Protein AF-A0A317JQ89-F1 (afdb_monomer)

Sequence (69 aa):
MANEEKYIIDLHDTNPDQVLTTLQPYVHILYLEYGKDKKPTRLAYTTDTDQCAPVNNLLAAHHLSSTRA

Solvent-accessible surface area (backbone atoms only — not comparable to full-atom values): 3994 Å² total; per-residue (Å²): 138,81,69,65,47,40,33,35,31,67,29,81,90,52,64,43,70,59,51,51,66,68,42,52,88,59,37,50,78,74,50,75,42,64,43,98,85,72,43,58,34,32,44,31,30,30,30,45,72,89,36,48,63,63,50,51,53,56,31,49,78,62,78,38,63,72,43,81,103

Foldseek 3Di:
DFPFWKKKKFCQQFQVVVLCVVCVVFWAWDDFDADPVRGTGMTMTTGGPVSPVVNQVSQVVGVMDIDTD

Nearest PDB structures (foldseek):
  8y0x-assembly1_CB  TM=6.801E-01  e=4.432E-02  Homo sapiens
  8q87-assembly1_A  TM=6.672E-01  e=3.598E-02  Gallus gallus
  8xsx-assembly1_CB  TM=5.983E-01  e=1.926E-02  Homo sapiens
  7ls1-assembly1_m  TM=5.348E-01  e=1.459E-02  Mus musculus
  8y0w-assembly1_CB  TM=4.843E-01  e=2.542E-02  Homo sapiens

Radius of gyration: 11.39 Å; Cα contacts (8 Å, |Δi|>4): 117; chains: 1; bounding box: 23×22×35 Å

Organism: NCBI:txid2081795

Mean predicted aligned error: 4.62 Å

pLDDT: mean 85.9, std 9.16, range [39.59, 92.25]

Secondary structure (DSSP, 8-state):
----EEEEEE-TTS-HHHHHHHHTTT-EEEEEEE-TTSSEEEEEEEE-GGGHHHHHHHHHHTT--EEE-

Structure (mmCIF, N/CA/C/O backbone):
data_AF-A0A317JQ89-F1
#
_entry.id   AF-A0A317JQ89-F1
#
loop_
_atom_site.group_PDB
_atom_site.id
_atom_site.type_symbol
_atom_site.label_atom_id
_atom_site.label_alt_id
_atom_site.label_comp_id
_atom_site.label_asym_id
_atom_site.label_entity_id
_atom_site.label_seq_id
_atom_site.pdbx_PDB_ins_code
_atom_site.Cartn_x
_atom_site.Cartn_y
_atom_site.Cartn_z
_atom_site.occupancy
_atom_site.B_iso_or_equiv
_atom_site.auth_seq_id
_atom_site.auth_comp_id
_atom_site.auth_asym_id
_atom_site.auth_atom_id
_atom_site.pdbx_PDB_model_num
ATOM 1 N N . MET A 1 1 ? 0.298 13.025 -19.514 1.00 39.59 1 MET A N 1
ATOM 2 C CA . MET A 1 1 ? -0.539 11.824 -19.709 1.00 39.59 1 MET A CA 1
ATOM 3 C C . MET A 1 1 ? -0.274 10.942 -18.503 1.00 39.59 1 MET A C 1
ATOM 5 O O . MET A 1 1 ? 0.829 10.431 -18.427 1.00 39.59 1 MET A O 1
ATOM 9 N N . ALA A 1 2 ? -1.184 10.864 -17.533 1.00 47.94 2 ALA A N 1
ATOM 10 C CA . ALA A 1 2 ? -0.997 10.024 -16.348 1.00 47.94 2 ALA A CA 1
ATOM 11 C C . ALA A 1 2 ? -1.964 8.843 -16.453 1.00 47.94 2 ALA A C 1
ATOM 13 O O . ALA A 1 2 ? -3.174 9.008 -16.311 1.00 47.94 2 ALA A O 1
ATOM 14 N N . ASN A 1 3 ? -1.431 7.673 -16.803 1.00 59.53 3 ASN A N 1
ATOM 15 C CA . ASN A 1 3 ? -2.154 6.415 -16.672 1.00 59.53 3 ASN A CA 1
ATOM 16 C C . ASN A 1 3 ? -2.010 5.985 -15.212 1.00 59.53 3 ASN A C 1
ATOM 18 O O . ASN A 1 3 ? -1.139 5.185 -14.886 1.00 59.53 3 ASN A O 1
ATOM 22 N N . GLU A 1 4 ? -2.810 6.585 -14.332 1.00 69.38 4 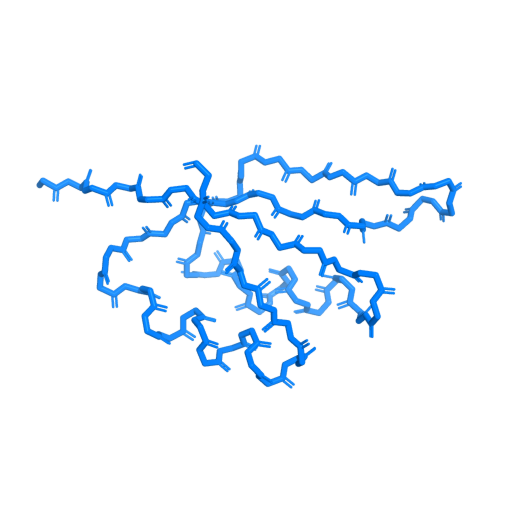GLU A N 1
ATOM 23 C CA . GLU A 1 4 ? -2.857 6.195 -12.924 1.00 69.38 4 GLU A CA 1
ATOM 24 C C . GLU A 1 4 ? -3.484 4.801 -12.831 1.00 69.38 4 GLU A C 1
ATOM 26 O O . GLU A 1 4 ? -4.701 4.621 -12.945 1.00 69.38 4 GLU A O 1
ATOM 31 N N . GLU A 1 5 ? -2.639 3.785 -12.692 1.00 82.06 5 GLU A N 1
ATOM 32 C CA . GLU A 1 5 ? -3.085 2.404 -12.560 1.00 82.06 5 GLU A CA 1
ATOM 33 C C . GLU A 1 5 ? -3.511 2.148 -11.112 1.00 82.06 5 GLU A C 1
ATOM 35 O O . GLU A 1 5 ? -2.826 2.545 -10.168 1.00 82.06 5 GLU A O 1
ATOM 40 N N . LYS A 1 6 ? -4.669 1.500 -10.939 1.00 88.94 6 LYS A N 1
ATOM 41 C CA . LYS A 1 6 ? -5.222 1.159 -9.626 1.00 88.94 6 LYS A CA 1
ATOM 42 C C . LYS A 1 6 ? -4.699 -0.193 -9.164 1.00 88.94 6 LYS A C 1
ATOM 44 O O . LYS A 1 6 ? -4.711 -1.168 -9.917 1.00 88.94 6 LYS A O 1
ATOM 49 N N . TYR A 1 7 ? -4.303 -0.249 -7.902 1.00 90.81 7 TYR A N 1
ATOM 50 C CA . TYR A 1 7 ? -3.770 -1.435 -7.251 1.00 90.81 7 TYR A CA 1
ATOM 51 C C . TYR A 1 7 ? -4.427 -1.640 -5.888 1.00 90.81 7 TYR A C 1
ATOM 53 O O . TYR A 1 7 ? -4.789 -0.684 -5.198 1.00 90.81 7 TYR A O 1
ATOM 61 N N . ILE A 1 8 ? -4.563 -2.903 -5.499 1.00 91.88 8 ILE A N 1
ATOM 62 C CA . ILE A 1 8 ? -5.054 -3.342 -4.193 1.00 91.88 8 ILE A CA 1
ATOM 63 C C . ILE A 1 8 ? -3.988 -4.233 -3.554 1.00 91.88 8 ILE A C 1
ATOM 65 O O . ILE A 1 8 ? -3.437 -5.108 -4.220 1.00 91.88 8 ILE A O 1
ATOM 69 N N . ILE A 1 9 ? -3.709 -4.025 -2.267 1.00 91.56 9 ILE A N 1
ATOM 70 C CA . ILE A 1 9 ? -2.828 -4.874 -1.455 1.00 91.56 9 ILE A CA 1
ATOM 71 C C . ILE A 1 9 ? -3.585 -5.345 -0.219 1.00 91.56 9 ILE A C 1
ATOM 73 O O . ILE A 1 9 ? -4.197 -4.535 0.481 1.00 91.56 9 ILE A O 1
ATOM 77 N N . ASP A 1 10 ? -3.474 -6.633 0.082 1.00 91.06 10 ASP A N 1
ATOM 78 C CA . ASP A 1 10 ? -3.902 -7.216 1.351 1.00 91.06 10 ASP A CA 1
ATOM 79 C C . ASP A 1 10 ? -2.776 -7.109 2.394 1.00 91.06 10 ASP A C 1
ATOM 81 O O . ASP A 1 10 ? -1.652 -7.532 2.150 1.00 91.06 10 ASP A O 1
ATOM 85 N N . LEU A 1 11 ? -3.069 -6.544 3.567 1.00 88.38 11 LEU A N 1
ATOM 86 C CA . LEU A 1 11 ? -2.103 -6.211 4.627 1.00 88.38 11 LEU A CA 1
ATOM 87 C C . LEU A 1 11 ? -2.096 -7.223 5.791 1.00 88.38 11 LEU A C 1
ATOM 89 O O . LEU A 1 11 ? -1.514 -6.949 6.837 1.00 88.38 11 LEU A O 1
ATOM 93 N N . HIS A 1 12 ? -2.758 -8.374 5.634 1.00 77.31 12 HIS A N 1
ATOM 94 C CA . HIS A 1 12 ? -3.087 -9.307 6.724 1.00 77.31 12 HIS A CA 1
ATOM 95 C C . HIS A 1 12 ? -1.890 -9.811 7.556 1.00 77.31 12 HIS A C 1
ATOM 97 O O . HIS A 1 12 ? -2.060 -10.035 8.753 1.00 77.31 12 HIS A O 1
ATOM 103 N N . ASP A 1 13 ? -0.701 -9.936 6.961 1.00 71.19 13 ASP A N 1
ATOM 104 C CA . ASP A 1 13 ? 0.489 -10.520 7.604 1.00 71.19 13 ASP A CA 1
ATOM 105 C C . ASP A 1 13 ? 1.612 -9.503 7.879 1.00 71.19 13 ASP A C 1
ATOM 107 O O . ASP A 1 13 ? 2.763 -9.875 8.112 1.00 71.19 13 ASP A O 1
ATOM 111 N N . THR A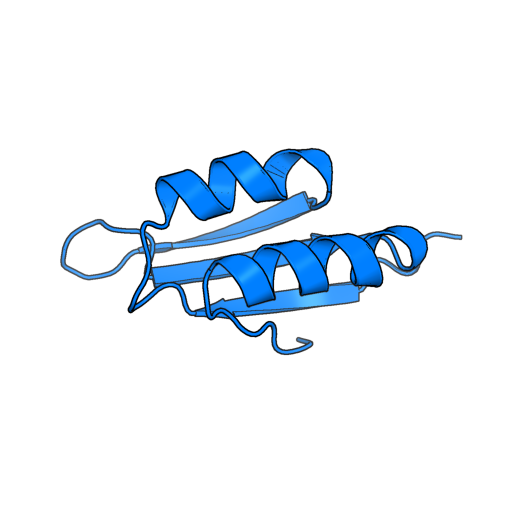 1 14 ? 1.313 -8.201 7.846 1.00 81.19 14 THR A N 1
ATOM 112 C CA . THR A 1 14 ? 2.336 -7.150 7.976 1.00 81.19 14 THR A CA 1
ATOM 113 C C . THR A 1 14 ? 1.948 -6.094 9.000 1.00 81.19 14 THR A C 1
ATOM 115 O O . THR A 1 14 ? 0.850 -6.107 9.553 1.00 81.19 14 THR A O 1
ATOM 118 N N . ASN A 1 15 ? 2.880 -5.185 9.299 1.00 87.06 15 ASN A N 1
ATOM 119 C CA . ASN A 1 15 ? 2.548 -3.968 10.018 1.00 87.06 15 AS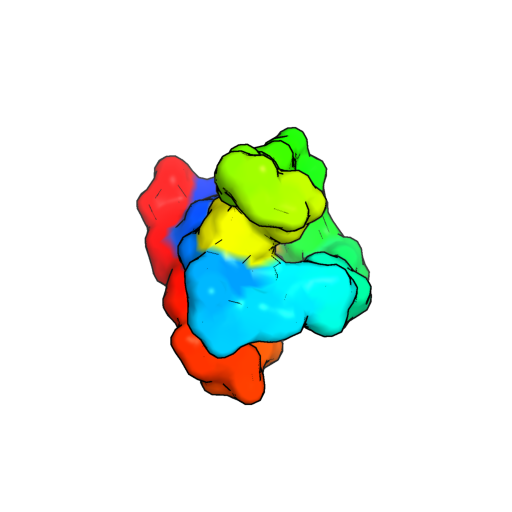N A CA 1
ATOM 120 C C . ASN A 1 15 ? 2.012 -2.916 9.022 1.00 87.06 15 ASN A C 1
ATOM 122 O O . ASN A 1 15 ? 2.816 -2.269 8.339 1.00 87.06 15 ASN A O 1
ATOM 126 N N . PRO A 1 16 ? 0.684 -2.711 8.936 1.00 86.44 16 PRO A N 1
ATOM 127 C CA . PRO A 1 16 ? 0.086 -1.836 7.935 1.00 86.44 16 PRO A CA 1
ATOM 128 C C . PRO A 1 16 ? 0.543 -0.381 8.073 1.00 86.44 16 PRO A C 1
ATOM 130 O O . PRO A 1 16 ? 0.719 0.290 7.061 1.00 86.44 16 PRO A O 1
ATOM 133 N N . ASP A 1 17 ? 0.806 0.101 9.291 1.00 86.69 17 ASP A N 1
ATOM 134 C CA . ASP A 1 17 ? 1.266 1.475 9.523 1.00 86.69 17 ASP A CA 1
ATOM 135 C C . ASP A 1 17 ? 2.642 1.728 8.889 1.00 86.69 17 ASP A C 1
ATOM 137 O O . ASP A 1 17 ? 2.894 2.788 8.308 1.00 86.69 17 ASP A O 1
ATOM 141 N N . GLN A 1 18 ? 3.529 0.729 8.947 1.00 87.81 18 GLN A N 1
ATOM 142 C CA . GLN A 1 18 ? 4.852 0.808 8.333 1.00 87.81 18 GLN A CA 1
ATOM 143 C C . GLN A 1 18 ? 4.752 0.814 6.807 1.00 87.81 18 GLN A C 1
ATOM 145 O O . GLN A 1 18 ? 5.418 1.617 6.152 1.00 87.81 18 GLN A O 1
ATOM 150 N N . VAL A 1 19 ? 3.896 -0.038 6.243 1.00 88.56 19 VAL A N 1
ATOM 151 C CA . VAL A 1 19 ? 3.652 -0.102 4.796 1.00 88.56 19 VAL A CA 1
ATOM 152 C C . VAL A 1 19 ? 3.061 1.211 4.294 1.00 88.56 19 VAL A C 1
ATOM 154 O O . VAL A 1 19 ? 3.570 1.777 3.331 1.00 88.56 19 VAL A O 1
ATOM 157 N N . LEU A 1 20 ? 2.048 1.745 4.979 1.00 88.06 20 LEU A N 1
ATOM 158 C CA . LEU A 1 20 ? 1.419 3.020 4.633 1.00 88.06 20 LEU A CA 1
ATOM 159 C C . LEU A 1 20 ? 2.432 4.165 4.650 1.00 88.06 20 LEU A C 1
ATOM 161 O O . LEU A 1 20 ? 2.532 4.896 3.670 1.00 88.06 20 LEU A O 1
ATOM 165 N N . THR A 1 21 ? 3.231 4.273 5.714 1.00 89.88 21 THR A N 1
ATOM 166 C CA . THR A 1 21 ? 4.274 5.306 5.835 1.00 89.88 21 THR A CA 1
ATOM 167 C C . THR A 1 21 ? 5.316 5.195 4.717 1.00 89.88 21 THR A C 1
ATOM 169 O O . THR A 1 21 ? 5.770 6.203 4.180 1.00 89.88 21 THR A O 1
ATOM 172 N N . THR A 1 22 ? 5.681 3.968 4.343 1.00 89.31 22 THR A N 1
ATOM 173 C CA . THR A 1 22 ? 6.706 3.692 3.325 1.00 89.31 22 THR A CA 1
ATOM 174 C C . THR A 1 22 ? 6.200 3.949 1.905 1.00 89.31 22 THR A C 1
ATOM 176 O O . THR A 1 22 ? 6.952 4.439 1.063 1.00 89.31 22 THR A O 1
ATOM 179 N N . LEU A 1 23 ? 4.929 3.641 1.630 1.00 89.19 23 LEU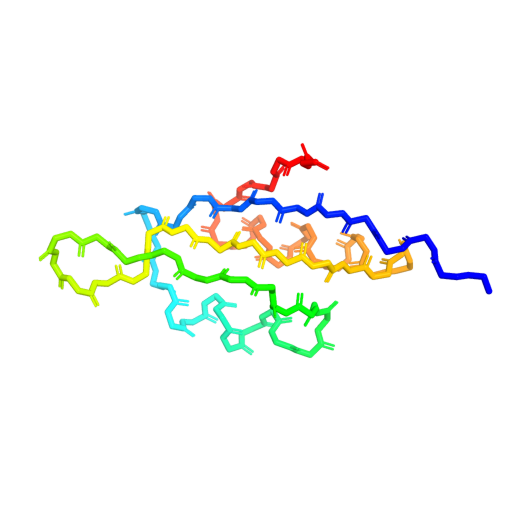 A N 1
ATOM 180 C CA . LEU A 1 23 ? 4.318 3.798 0.308 1.00 89.19 23 LEU A CA 1
ATOM 181 C C . LEU A 1 23 ? 3.799 5.212 0.046 1.00 89.19 23 LEU A C 1
ATOM 183 O O . LEU A 1 23 ? 3.796 5.625 -1.110 1.00 89.19 23 LEU A O 1
ATOM 187 N N . GLN A 1 24 ? 3.403 5.961 1.083 1.00 87.81 24 GLN A N 1
ATOM 188 C CA . GLN A 1 24 ? 2.827 7.309 0.977 1.00 87.81 24 GLN A CA 1
ATOM 189 C C . GLN A 1 24 ? 3.532 8.253 -0.026 1.00 87.81 24 GLN A C 1
ATOM 191 O O . GLN A 1 24 ? 2.819 8.965 -0.729 1.00 87.81 24 GLN A O 1
ATOM 196 N N . PRO A 1 25 ? 4.877 8.302 -0.143 1.00 89.81 25 PRO A N 1
ATOM 197 C CA . PRO A 1 25 ? 5.523 9.187 -1.117 1.00 89.81 25 PRO A CA 1
ATOM 198 C C . PRO A 1 25 ? 5.430 8.723 -2.583 1.00 89.81 25 PRO A C 1
ATOM 200 O O . PRO A 1 25 ? 5.680 9.530 -3.473 1.00 89.81 25 PRO A O 1
ATOM 203 N N . TYR A 1 26 ? 5.093 7.458 -2.851 1.00 88.38 26 TYR A N 1
ATOM 204 C CA . TYR A 1 26 ? 5.076 6.866 -4.200 1.00 88.38 26 TYR A CA 1
ATOM 205 C C . TYR A 1 26 ? 3.670 6.569 -4.724 1.00 88.38 26 TYR A C 1
ATOM 207 O O . TYR A 1 26 ? 3.495 6.252 -5.903 1.00 88.38 26 TYR A O 1
ATOM 215 N N . VAL A 1 27 ? 2.668 6.610 -3.845 1.00 90.81 27 VAL A N 1
ATOM 216 C CA . VAL A 1 27 ? 1.305 6.196 -4.165 1.00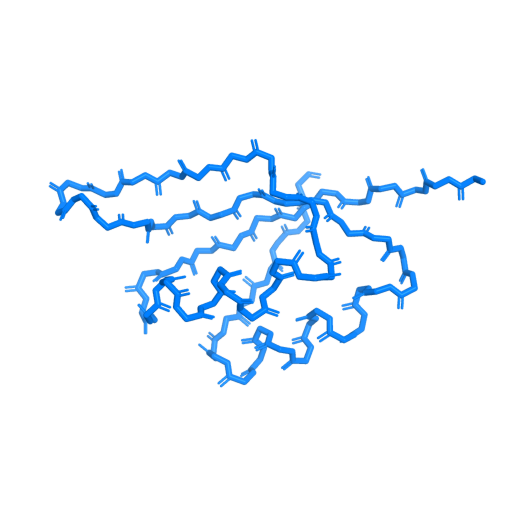 90.81 27 VAL A CA 1
ATOM 217 C C . VAL A 1 27 ? 0.290 7.223 -3.700 1.00 90.81 27 VAL A C 1
ATOM 219 O O . VAL A 1 27 ? 0.452 7.859 -2.659 1.00 90.81 27 VAL A O 1
ATOM 222 N N . HIS A 1 28 ? -0.814 7.326 -4.427 1.00 91.44 28 HIS A N 1
ATOM 223 C CA . HIS A 1 28 ? -1.984 8.053 -3.975 1.00 91.44 28 HIS A CA 1
ATOM 224 C C . HIS A 1 28 ? -2.994 7.073 -3.372 1.00 91.44 28 HIS A C 1
ATOM 226 O O . HIS A 1 28 ? -3.571 6.233 -4.061 1.00 91.44 28 HIS A O 1
ATOM 232 N N . ILE A 1 29 ? -3.178 7.142 -2.053 1.00 90.19 29 ILE A N 1
ATOM 233 C CA . ILE A 1 29 ? -4.111 6.274 -1.326 1.00 90.19 29 ILE A CA 1
ATOM 234 C C . ILE A 1 29 ? -5.548 6.650 -1.702 1.00 90.19 29 ILE A C 1
ATOM 236 O O . ILE A 1 29 ? -5.966 7.785 -1.487 1.00 90.19 29 ILE A O 1
ATOM 240 N N . LEU A 1 30 ? -6.307 5.683 -2.223 1.00 91.50 30 LEU A N 1
ATOM 241 C CA . LEU A 1 30 ? -7.712 5.861 -2.593 1.00 91.50 30 LEU A CA 1
ATOM 242 C C . LEU A 1 30 ? -8.647 5.528 -1.432 1.00 91.50 30 LEU A C 1
ATOM 244 O O . LEU A 1 30 ? -9.534 6.308 -1.096 1.00 91.50 30 LEU A O 1
ATOM 248 N N . TYR A 1 31 ? -8.468 4.350 -0.833 1.00 91.50 31 TYR A N 1
ATOM 249 C CA . TYR A 1 31 ? -9.224 3.928 0.340 1.00 91.50 31 TYR A CA 1
ATOM 250 C C . TYR A 1 31 ? -8.444 2.897 1.156 1.00 91.50 31 TYR A C 1
ATOM 252 O O . TYR A 1 31 ? -7.547 2.218 0.650 1.00 91.50 31 TYR A O 1
ATOM 260 N N . LEU A 1 32 ? -8.827 2.774 2.426 1.00 91.69 32 LEU A N 1
ATOM 261 C CA . LEU A 1 32 ? -8.254 1.835 3.379 1.00 91.69 32 LEU A CA 1
ATOM 262 C C . LEU A 1 32 ? -9.388 1.075 4.073 1.00 91.69 32 LEU A C 1
ATOM 264 O O . LEU A 1 32 ? -10.289 1.685 4.651 1.00 91.69 32 LEU A O 1
ATOM 268 N N . GLU A 1 33 ? -9.360 -0.249 3.987 1.00 91.62 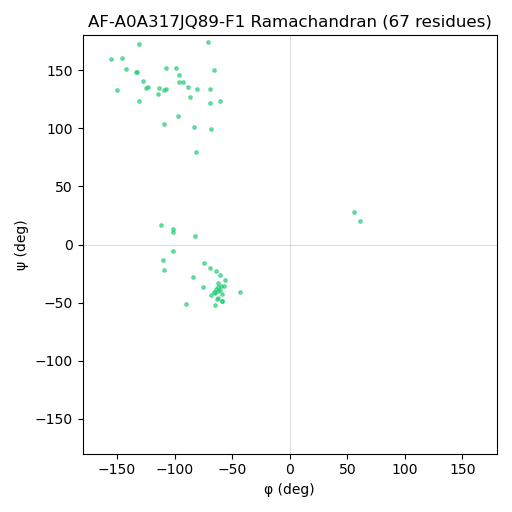33 GLU A N 1
ATOM 269 C CA . GLU A 1 33 ? -10.296 -1.130 4.681 1.00 91.62 33 GLU A CA 1
ATOM 270 C C . GLU A 1 33 ? -9.704 -1.558 6.020 1.00 91.62 33 GLU A C 1
ATOM 272 O O . GLU A 1 33 ? -8.513 -1.865 6.118 1.00 91.62 33 GLU A O 1
ATOM 277 N N . TYR A 1 34 ? -10.552 -1.597 7.044 1.00 90.31 34 TYR A N 1
ATOM 278 C CA . TYR A 1 34 ? -10.170 -1.993 8.390 1.00 90.31 34 TYR A CA 1
ATOM 279 C C . TYR A 1 34 ? -10.853 -3.300 8.784 1.00 90.31 34 TYR A C 1
ATOM 281 O O . TYR A 1 34 ? -12.064 -3.466 8.615 1.00 90.31 34 TYR A O 1
ATOM 289 N N . GLY A 1 35 ? -10.072 -4.199 9.375 1.00 87.56 35 GLY A N 1
ATOM 290 C CA . GLY A 1 35 ? -10.553 -5.435 9.971 1.00 87.56 35 GLY A CA 1
ATOM 291 C C . GLY A 1 35 ? -11.340 -5.205 11.263 1.00 87.56 35 GLY A C 1
ATOM 292 O O . GLY A 1 35 ? -11.418 -4.103 11.813 1.00 87.56 35 GLY A O 1
ATOM 293 N N . LYS A 1 36 ? -11.909 -6.292 11.799 1.00 86.88 36 LYS A N 1
ATOM 294 C CA . LYS A 1 36 ? -12.662 -6.285 13.071 1.00 86.88 36 LYS A CA 1
ATOM 295 C C . LYS A 1 36 ? -11.816 -5.833 14.266 1.00 86.88 36 LYS A C 1
ATOM 297 O O . LYS A 1 36 ? -12.352 -5.318 15.242 1.00 86.88 36 LYS A O 1
ATOM 302 N N . ASP A 1 37 ? -10.507 -6.019 14.180 1.00 87.69 37 ASP A N 1
ATOM 303 C CA . ASP A 1 37 ? -9.498 -5.604 15.149 1.00 87.69 37 ASP A CA 1
ATOM 304 C C . ASP A 1 37 ? -9.080 -4.129 15.001 1.00 87.69 37 ASP A C 1
ATOM 306 O O . ASP A 1 37 ? -8.170 -3.680 15.695 1.00 87.69 37 ASP A O 1
ATOM 310 N N . LYS A 1 38 ? -9.767 -3.359 14.141 1.00 84.00 38 LYS A N 1
ATOM 311 C CA . LYS A 1 38 ? -9.489 -1.945 13.831 1.00 84.00 38 LYS A CA 1
ATOM 312 C C . LYS A 1 38 ? -8.102 -1.704 13.228 1.00 84.00 38 LYS A C 1
ATOM 314 O O . LYS A 1 38 ? -7.626 -0.570 13.246 1.00 84.00 38 LYS A O 1
ATOM 319 N N . LYS A 1 39 ? -7.466 -2.737 12.674 1.00 85.69 39 LYS A N 1
ATOM 320 C CA . LYS A 1 39 ? -6.230 -2.596 11.902 1.00 85.69 39 LYS A CA 1
ATOM 321 C C . LYS A 1 39 ? -6.538 -2.521 10.410 1.00 85.69 39 LYS A C 1
ATOM 323 O O . LYS A 1 39 ? -7.486 -3.174 9.970 1.00 85.69 39 LYS A O 1
ATOM 328 N N . PRO A 1 40 ? -5.764 -1.754 9.628 1.00 88.25 40 PRO A N 1
ATOM 329 C CA . PRO A 1 40 ? -5.886 -1.777 8.180 1.00 88.25 40 PRO A CA 1
ATOM 330 C C . PRO A 1 40 ? -5.589 -3.176 7.632 1.00 88.25 40 PRO A C 1
ATOM 332 O O . PRO A 1 40 ? -4.519 -3.724 7.882 1.00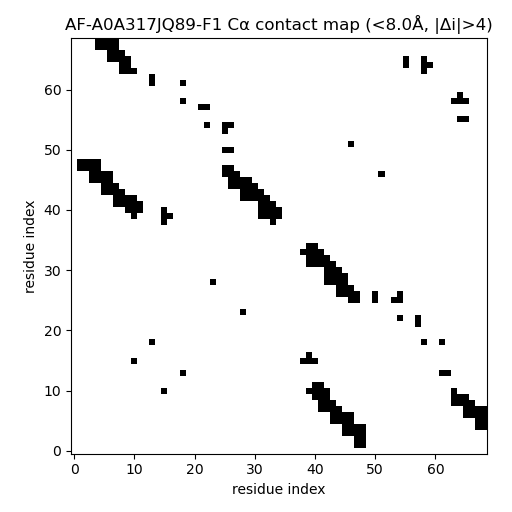 88.25 40 PRO A O 1
ATOM 335 N N . THR A 1 41 ? -6.531 -3.748 6.889 1.00 91.25 41 THR A N 1
ATOM 336 C CA . THR A 1 41 ? -6.408 -5.086 6.288 1.00 91.25 41 THR A CA 1
ATOM 337 C C . THR A 1 41 ? -6.243 -5.037 4.783 1.00 91.25 41 THR A C 1
ATOM 339 O O . THR A 1 41 ? -5.714 -5.982 4.210 1.00 91.25 41 THR A O 1
ATOM 342 N N . ARG A 1 42 ? -6.659 -3.948 4.132 1.00 91.56 42 ARG A N 1
ATOM 343 C CA . ARG A 1 42 ? -6.530 -3.793 2.683 1.00 91.56 42 ARG A CA 1
ATOM 344 C C . ARG A 1 42 ? -6.365 -2.333 2.303 1.00 91.56 42 ARG A C 1
ATOM 346 O O . ARG A 1 42 ? -7.121 -1.483 2.766 1.00 91.56 42 ARG A O 1
ATOM 353 N N . LEU A 1 43 ? -5.395 -2.053 1.443 1.00 91.69 43 LEU A N 1
ATOM 354 C CA . LEU A 1 43 ? -5.113 -0.727 0.905 1.00 91.69 43 LEU A CA 1
ATOM 355 C C . LEU A 1 43 ? -5.384 -0.726 -0.596 1.00 91.69 43 LEU A C 1
ATOM 357 O O . LEU A 1 43 ? -4.837 -1.558 -1.318 1.00 91.69 43 LEU A O 1
ATOM 361 N N . ALA A 1 44 ? -6.162 0.244 -1.066 1.00 92.12 44 ALA A N 1
ATOM 362 C CA . ALA A 1 44 ? -6.237 0.568 -2.481 1.00 92.12 44 ALA A CA 1
ATOM 363 C C . ALA A 1 44 ? -5.532 1.890 -2.761 1.00 92.12 44 ALA A C 1
ATOM 365 O O . ALA A 1 44 ? -5.745 2.887 -2.064 1.00 92.12 44 ALA A O 1
ATOM 366 N N . TYR A 1 45 ? -4.718 1.904 -3.806 1.00 92.25 45 TYR A N 1
ATOM 367 C CA . TYR A 1 45 ? -3.928 3.062 -4.194 1.00 92.25 45 TYR A CA 1
ATOM 368 C C . TYR A 1 45 ? -3.792 3.153 -5.713 1.00 92.25 45 TYR A C 1
ATOM 370 O O . TYR A 1 45 ? -3.976 2.167 -6.430 1.00 92.25 45 TYR A O 1
ATOM 378 N N . THR A 1 46 ? -3.458 4.340 -6.200 1.00 91.69 46 THR A N 1
ATOM 379 C CA . THR A 1 46 ? -2.919 4.540 -7.546 1.00 91.69 46 THR A CA 1
ATOM 380 C C . THR A 1 46 ? -1.445 4.883 -7.469 1.00 91.69 46 THR A C 1
ATOM 382 O O . THR A 1 46 ? -0.960 5.421 -6.474 1.00 91.69 46 THR A O 1
ATOM 385 N N . THR A 1 47 ? -0.702 4.541 -8.509 1.00 88.44 47 THR A N 1
ATOM 386 C CA . THR A 1 47 ? 0.689 4.964 -8.654 1.00 88.44 47 THR A CA 1
ATOM 387 C C . THR A 1 47 ? 0.962 5.274 -10.119 1.00 88.44 47 THR A C 1
ATOM 389 O O . THR A 1 47 ? 0.305 4.723 -11.010 1.00 88.44 47 THR A O 1
ATOM 392 N N . ASP A 1 48 ? 1.895 6.188 -10.362 1.00 86.88 48 ASP A N 1
ATOM 393 C CA . ASP A 1 48 ? 2.355 6.487 -11.711 1.00 86.88 48 ASP A CA 1
ATOM 394 C C . ASP A 1 48 ? 3.086 5.278 -12.299 1.00 86.88 48 ASP A C 1
ATOM 396 O O . ASP A 1 48 ? 3.750 4.522 -11.587 1.00 86.88 48 ASP A O 1
ATOM 400 N N . THR A 1 49 ? 3.029 5.116 -13.621 1.00 81.00 49 THR A N 1
ATOM 401 C CA . THR A 1 49 ? 3.707 4.006 -14.311 1.00 81.00 49 THR A CA 1
ATOM 402 C C . THR A 1 49 ? 5.215 3.978 -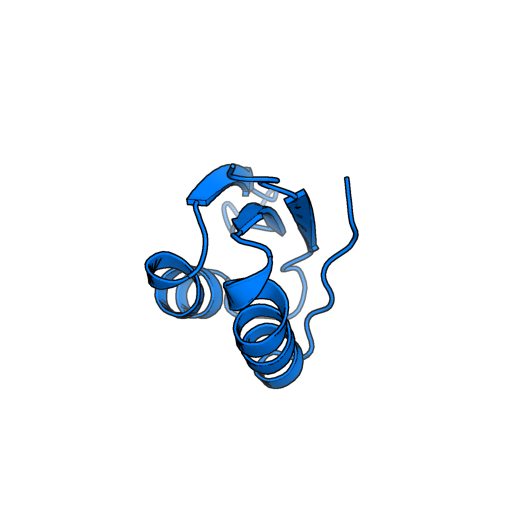14.022 1.00 81.00 49 THR A C 1
ATOM 404 O O . THR A 1 49 ? 5.790 2.903 -13.850 1.00 81.00 49 THR A O 1
ATOM 407 N N . ASP A 1 50 ? 5.844 5.150 -13.882 1.00 84.62 50 ASP A N 1
ATOM 408 C CA . ASP A 1 50 ? 7.265 5.288 -13.532 1.00 84.62 50 ASP A CA 1
ATOM 409 C C . ASP A 1 50 ? 7.573 4.852 -12.085 1.00 84.62 50 ASP A C 1
ATOM 411 O O . ASP A 1 50 ? 8.711 4.513 -11.760 1.00 84.62 50 ASP A O 1
ATOM 415 N N . GLN A 1 51 ? 6.553 4.815 -11.222 1.00 85.38 51 GLN A N 1
ATOM 416 C CA . GLN A 1 51 ? 6.651 4.461 -9.806 1.00 85.38 51 GLN A CA 1
ATOM 417 C C . GLN A 1 51 ? 6.197 3.021 -9.507 1.00 85.38 51 GLN A C 1
ATOM 419 O O . GLN A 1 51 ? 6.413 2.526 -8.399 1.00 85.38 51 GLN A O 1
ATOM 424 N N . CYS A 1 52 ? 5.672 2.280 -10.491 1.00 84.50 52 CYS A N 1
ATOM 425 C CA . CYS A 1 52 ? 5.280 0.878 -10.301 1.00 84.50 52 CYS A CA 1
ATOM 426 C C . CYS A 1 52 ? 6.448 -0.015 -9.843 1.00 84.50 52 CYS A C 1
ATOM 428 O O . CYS A 1 52 ? 6.281 -0.854 -8.959 1.00 84.50 52 CYS A O 1
ATOM 430 N N . ALA A 1 53 ? 7.642 0.155 -10.421 1.00 86.25 53 ALA A N 1
ATOM 431 C CA . ALA A 1 53 ? 8.820 -0.640 -10.063 1.00 86.25 53 ALA A CA 1
ATOM 432 C C . ALA A 1 53 ? 9.305 -0.404 -8.614 1.00 86.25 53 ALA A C 1
ATOM 434 O O . ALA A 1 53 ? 9.452 -1.390 -7.883 1.00 86.25 53 ALA A O 1
ATOM 435 N N . PRO A 1 54 ? 9.536 0.845 -8.152 1.00 88.00 54 PRO A N 1
ATOM 436 C CA . PRO A 1 54 ? 9.908 1.084 -6.760 1.00 88.00 54 PRO A CA 1
ATOM 437 C C . PRO A 1 54 ? 8.809 0.652 -5.786 1.00 88.00 54 PRO A C 1
ATOM 439 O O . PRO A 1 54 ? 9.130 0.019 -4.783 1.00 88.00 54 PRO A O 1
ATOM 442 N N . VAL A 1 55 ? 7.530 0.885 -6.098 1.00 89.75 55 VAL A N 1
ATOM 443 C CA . VAL A 1 55 ? 6.412 0.404 -5.270 1.00 89.75 55 VAL A CA 1
ATOM 444 C C . VAL A 1 55 ? 6.443 -1.117 -5.131 1.00 89.75 55 VAL A C 1
ATOM 446 O O . VAL A 1 55 ? 6.412 -1.620 -4.012 1.00 89.75 55 VAL A O 1
ATOM 449 N N . ASN A 1 56 ? 6.593 -1.863 -6.228 1.00 88.50 56 ASN A N 1
ATOM 450 C CA . ASN A 1 56 ? 6.665 -3.326 -6.174 1.00 88.50 56 ASN A CA 1
ATOM 451 C C . ASN A 1 56 ? 7.869 -3.835 -5.368 1.00 88.50 56 ASN A C 1
ATOM 453 O O . ASN A 1 56 ? 7.734 -4.806 -4.626 1.00 88.50 56 ASN A O 1
ATOM 457 N N . ASN A 1 57 ? 9.023 -3.166 -5.448 1.00 89.69 57 ASN A N 1
ATOM 458 C CA . ASN A 1 57 ? 10.185 -3.508 -4.623 1.00 89.69 57 ASN A CA 1
ATOM 459 C C . ASN A 1 57 ? 9.930 -3.261 -3.127 1.00 89.69 57 ASN A C 1
ATOM 461 O O . ASN A 1 57 ? 10.316 -4.084 -2.297 1.00 89.69 57 ASN A O 1
ATOM 465 N N . LEU A 1 58 ? 9.262 -2.156 -2.776 1.00 89.69 58 LEU A N 1
ATOM 466 C CA . LEU A 1 58 ? 8.887 -1.852 -1.392 1.00 89.69 58 LEU A CA 1
ATOM 467 C C . LEU A 1 58 ? 7.878 -2.871 -0.852 1.00 89.69 58 LEU A C 1
ATOM 469 O O . LEU A 1 58 ? 8.029 -3.349 0.268 1.00 89.69 58 LEU A O 1
ATOM 473 N N . LEU A 1 59 ? 6.891 -3.263 -1.658 1.00 90.00 59 LEU A N 1
ATOM 474 C CA . LEU A 1 59 ? 5.933 -4.307 -1.291 1.00 90.00 59 LEU A CA 1
ATOM 475 C C . LEU A 1 59 ? 6.618 -5.652 -1.064 1.00 90.00 59 LEU A C 1
ATOM 477 O O . LEU A 1 59 ? 6.386 -6.291 -0.038 1.00 90.00 59 LEU A O 1
ATOM 481 N N . ALA A 1 60 ? 7.523 -6.044 -1.962 1.00 88.50 60 ALA A N 1
ATOM 482 C CA . ALA A 1 60 ? 8.282 -7.281 -1.828 1.00 88.50 60 ALA A CA 1
ATOM 483 C C . ALA A 1 60 ? 9.120 -7.318 -0.536 1.00 88.50 60 ALA A C 1
ATOM 485 O O . ALA A 1 60 ? 9.202 -8.368 0.101 1.00 88.50 60 ALA A O 1
ATOM 486 N N . ALA A 1 61 ? 9.676 -6.180 -0.096 1.00 88.81 61 ALA A N 1
ATOM 487 C CA . ALA A 1 61 ? 10.401 -6.072 1.175 1.00 88.81 61 ALA A CA 1
ATOM 488 C C . ALA A 1 61 ? 9.517 -6.334 2.411 1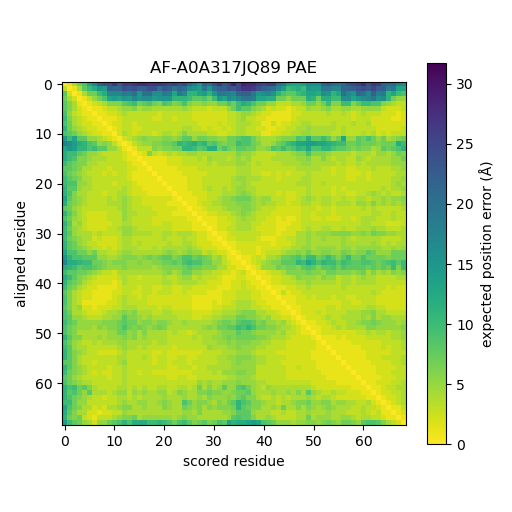.00 88.81 61 ALA A C 1
ATOM 490 O O . ALA A 1 61 ? 10.024 -6.721 3.462 1.00 88.81 61 ALA A O 1
ATOM 491 N N . HIS A 1 62 ? 8.200 -6.165 2.277 1.00 87.31 62 HIS A N 1
ATOM 492 C CA . HIS A 1 62 ? 7.202 -6.464 3.305 1.00 87.31 62 HIS A CA 1
ATOM 493 C C . HIS A 1 62 ? 6.464 -7.794 3.066 1.00 87.31 62 HIS A C 1
ATOM 495 O O . HIS A 1 62 ? 5.448 -8.037 3.712 1.00 87.31 62 HIS A O 1
ATOM 501 N N . HIS A 1 63 ? 6.953 -8.651 2.158 1.00 89.12 63 HIS A N 1
ATOM 502 C CA . HIS A 1 63 ? 6.279 -9.887 1.722 1.00 89.12 63 HIS A CA 1
ATOM 503 C C . HIS A 1 63 ? 4.858 -9.657 1.176 1.00 89.12 63 HIS A C 1
ATOM 505 O O . HIS A 1 63 ? 4.002 -10.538 1.241 1.00 89.12 63 HIS A O 1
ATOM 511 N N . LEU A 1 64 ? 4.611 -8.471 0.618 1.00 88.50 64 LEU A N 1
ATOM 512 C CA . LEU A 1 64 ? 3.337 -8.073 0.035 1.00 88.50 64 LEU A CA 1
ATOM 513 C C . LEU A 1 64 ? 3.344 -8.218 -1.480 1.00 88.50 64 LEU A C 1
ATOM 515 O O . LEU A 1 64 ? 4.369 -8.057 -2.142 1.00 88.50 64 LEU A O 1
ATOM 519 N N . SER A 1 65 ? 2.154 -8.450 -2.029 1.00 86.81 65 SER A N 1
ATOM 520 C CA . SER A 1 65 ? 1.898 -8.387 -3.465 1.00 86.81 65 SER A CA 1
ATOM 521 C C . SER A 1 65 ? 0.712 -7.466 -3.737 1.00 86.81 65 SER A C 1
ATOM 523 O O . SER A 1 65 ? -0.254 -7.443 -2.973 1.00 86.81 65 SER A O 1
ATOM 525 N N . SER A 1 66 ? 0.805 -6.677 -4.804 1.00 87.44 66 SER A N 1
ATOM 526 C CA . SER A 1 66 ? -0.289 -5.847 -5.299 1.00 87.44 66 SER A CA 1
ATOM 527 C C . SER A 1 66 ? -1.023 -6.572 -6.426 1.00 87.44 66 SER A C 1
ATOM 529 O O . SER A 1 66 ? -0.417 -7.215 -7.283 1.00 87.44 66 SER A O 1
ATOM 531 N N . THR A 1 67 ? -2.347 -6.461 -6.439 1.00 87.94 67 THR A N 1
ATOM 532 C CA . THR A 1 67 ? -3.203 -6.917 -7.538 1.00 87.94 67 THR A CA 1
ATOM 533 C C . THR A 1 67 ? -3.764 -5.698 -8.254 1.00 87.94 67 THR A C 1
ATOM 535 O O . THR A 1 67 ? -4.245 -4.765 -7.613 1.00 87.94 67 THR A O 1
ATOM 538 N N . ARG A 1 68 ? -3.699 -5.688 -9.585 1.00 84.81 68 ARG A N 1
ATOM 539 C CA . ARG A 1 68 ? -4.279 -4.619 -10.406 1.00 84.81 68 ARG A CA 1
ATOM 540 C C . ARG A 1 68 ? -5.812 -4.679 -10.348 1.00 84.81 68 ARG A C 1
ATOM 542 O O . ARG A 1 68 ? -6.369 -5.769 -10.482 1.00 84.81 68 ARG A O 1
ATOM 549 N N . ALA A 1 69 ? -6.461 -3.531 -10.146 1.00 75.94 69 ALA A N 1
ATOM 550 C CA . ALA A 1 69 ? -7.911 -3.388 -9.957 1.00 75.94 69 ALA A CA 1
ATOM 551 C C . ALA A 1 69 ? -8.604 -2.620 -11.089 1.00 75.94 69 ALA A C 1
ATOM 553 O O . ALA A 1 69 ? -7.934 -1.798 -11.758 1.00 75.94 69 ALA A O 1
#